Protein AF-R5AMF8-F1 (afdb_monomer_lite)

Foldseek 3Di:
DDQWDKAAQPVCVVVVVCCCCPVVVPVVVPPPDDDDFADPDLQDRVPGRIDIDQPPHHDDPPDDHSVNRSNVSNCCVVVVDDDDPDPVDDPVVPDDPDDDPCPDDPDD

Structure (mmCIF, N/CA/C/O backbone):
data_AF-R5AMF8-F1
#
_entry.id   AF-R5AMF8-F1
#
loop_
_atom_site.group_PDB
_atom_site.id
_atom_site.type_symbol
_atom_site.label_atom_id
_atom_site.label_alt_id
_atom_site.label_comp_id
_atom_site.label_asym_id
_atom_site.label_entity_id
_atom_site.label_seq_id
_atom_site.pdbx_PDB_ins_code
_atom_site.Cartn_x
_atom_site.Cartn_y
_atom_site.Cartn_z
_atom_site.occupancy
_atom_site.B_iso_or_equiv
_atom_site.auth_seq_id
_atom_sit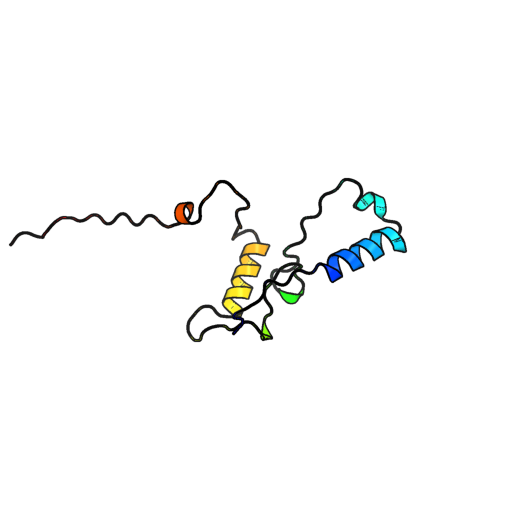e.auth_comp_id
_atom_site.auth_asym_id
_atom_site.auth_atom_id
_atom_site.pdbx_PDB_model_num
ATOM 1 N N . MET A 1 1 ? 4.456 -1.293 25.879 1.00 69.19 1 MET A N 1
ATOM 2 C CA . MET A 1 1 ? 3.908 -2.279 24.923 1.00 69.19 1 MET A CA 1
ATOM 3 C C . MET A 1 1 ? 3.657 -1.578 23.603 1.00 69.19 1 MET A C 1
ATOM 5 O O . MET A 1 1 ? 3.204 -0.442 23.631 1.00 69.19 1 MET A O 1
ATOM 9 N N . THR A 1 2 ? 3.967 -2.226 22.482 1.00 78.00 2 THR A N 1
ATOM 10 C CA . THR A 1 2 ? 3.669 -1.717 21.134 1.00 78.00 2 THR A CA 1
ATOM 11 C C . THR A 1 2 ? 2.329 -2.289 20.688 1.00 78.00 2 THR A C 1
ATOM 13 O O . THR A 1 2 ? 2.206 -3.506 20.618 1.00 78.00 2 THR A O 1
ATOM 16 N N . VAL A 1 3 ? 1.340 -1.431 20.418 1.00 85.06 3 VAL A N 1
ATOM 17 C CA . VAL A 1 3 ? -0.006 -1.864 19.986 1.00 85.06 3 VAL A CA 1
ATOM 18 C C . VAL A 1 3 ? 0.030 -2.399 18.554 1.00 85.06 3 VAL A C 1
ATOM 20 O O . VAL A 1 3 ? -0.529 -3.445 18.257 1.00 85.06 3 VAL A O 1
ATOM 23 N N . THR A 1 4 ? 0.720 -1.692 17.660 1.00 90.94 4 THR A N 1
ATOM 24 C CA . THR A 1 4 ? 0.911 -2.085 16.261 1.00 90.94 4 THR A CA 1
ATOM 25 C C . THR A 1 4 ? 2.089 -1.311 15.660 1.00 90.94 4 THR A C 1
ATOM 27 O O . THR A 1 4 ? 2.739 -0.512 16.339 1.00 90.94 4 THR A O 1
ATOM 30 N N . SER A 1 5 ? 2.393 -1.542 14.388 1.00 90.06 5 SER A N 1
ATOM 31 C CA . SER A 1 5 ? 3.355 -0.774 13.598 1.00 90.06 5 SER A CA 1
ATOM 32 C C . SER A 1 5 ? 2.783 -0.508 12.210 1.00 90.06 5 SER A C 1
ATOM 34 O O . SER A 1 5 ? 2.089 -1.350 11.655 1.00 90.06 5 SER A O 1
ATOM 36 N N . ALA A 1 6 ? 3.098 0.645 11.626 1.00 89.31 6 ALA A N 1
ATOM 37 C CA . ALA A 1 6 ? 2.824 0.888 10.215 1.00 89.31 6 ALA A CA 1
ATOM 38 C C . ALA A 1 6 ? 3.990 0.327 9.391 1.00 89.31 6 ALA A C 1
ATOM 40 O O . ALA A 1 6 ? 5.081 0.903 9.374 1.00 89.31 6 ALA A O 1
ATOM 41 N N . MET A 1 7 ? 3.786 -0.818 8.744 1.00 90.44 7 MET A N 1
ATOM 42 C CA . MET A 1 7 ? 4.777 -1.410 7.853 1.00 90.44 7 MET A CA 1
ATOM 43 C C . MET A 1 7 ? 4.836 -0.610 6.558 1.00 90.44 7 MET A C 1
ATOM 45 O O . MET A 1 7 ? 3.804 -0.287 5.971 1.00 90.44 7 MET A O 1
ATOM 49 N N . LYS A 1 8 ? 6.057 -0.308 6.109 1.00 89.19 8 LYS A N 1
ATOM 50 C CA . LYS A 1 8 ? 6.327 0.308 4.810 1.00 89.19 8 LYS A CA 1
ATOM 51 C C . LYS A 1 8 ? 7.297 -0.572 4.034 1.00 89.19 8 LYS A C 1
ATOM 53 O O . LYS A 1 8 ? 8.441 -0.754 4.450 1.00 89.19 8 LYS A O 1
ATOM 58 N N . GLY A 1 9 ? 6.855 -1.069 2.887 1.00 85.38 9 GLY A N 1
ATOM 59 C CA . GLY A 1 9 ? 7.596 -1.928 1.970 1.00 85.38 9 GLY A CA 1
ATOM 60 C C . GLY A 1 9 ? 8.685 -1.186 1.197 1.00 85.38 9 GLY A C 1
ATOM 61 O O . GLY A 1 9 ? 8.739 -1.270 -0.025 1.00 85.38 9 GLY A O 1
ATOM 62 N N . LEU A 1 10 ? 9.562 -0.446 1.881 1.00 85.12 10 LEU A N 1
ATOM 63 C CA . LEU A 1 10 ? 10.665 0.252 1.219 1.00 85.12 10 LEU A CA 1
ATOM 64 C C . LEU A 1 10 ? 11.647 -0.740 0.588 1.00 85.12 10 LEU A C 1
ATOM 66 O O . LEU A 1 10 ? 12.098 -0.512 -0.526 1.00 85.12 10 LEU A O 1
ATOM 70 N N . TYR A 1 11 ? 11.930 -1.853 1.271 1.00 83.56 11 TYR A N 1
ATOM 71 C CA . TYR A 1 11 ? 12.780 -2.912 0.731 1.00 83.56 11 TYR A CA 1
ATOM 72 C C . TYR A 1 11 ? 12.247 -3.465 -0.603 1.00 83.56 11 TYR A C 1
ATOM 74 O O . TYR A 1 11 ? 12.956 -3.295 -1.596 1.00 83.56 11 TYR A O 1
ATOM 82 N N . PRO A 1 12 ? 11.018 -4.026 -0.684 1.00 83.31 12 PRO A N 1
ATOM 83 C CA . PRO A 1 12 ? 10.484 -4.507 -1.957 1.00 83.31 12 PRO A CA 1
ATOM 84 C C . PRO A 1 12 ? 10.410 -3.386 -2.998 1.00 83.31 12 PRO A C 1
ATOM 86 O O . PRO A 1 12 ? 10.895 -3.570 -4.103 1.00 83.31 12 PRO A O 1
ATOM 89 N N . ALA A 1 13 ? 9.980 -2.171 -2.631 1.00 86.94 13 ALA A N 1
ATOM 90 C CA . ALA A 1 13 ? 9.960 -1.045 -3.569 1.00 86.94 13 ALA A CA 1
ATOM 91 C C . ALA A 1 13 ? 11.340 -0.757 -4.187 1.00 86.94 13 ALA A C 1
ATOM 93 O O . ALA A 1 13 ? 11.452 -0.568 -5.397 1.00 86.94 13 ALA A O 1
ATOM 94 N N . THR A 1 14 ? 12.402 -0.732 -3.376 1.00 87.50 14 THR A N 1
ATOM 95 C CA . THR A 1 14 ? 13.766 -0.489 -3.869 1.00 87.50 14 THR A CA 1
ATOM 96 C C . THR A 1 14 ? 14.315 -1.661 -4.667 1.00 87.50 14 THR A C 1
ATOM 98 O O . THR A 1 14 ? 14.940 -1.439 -5.700 1.00 87.50 14 THR A O 1
ATOM 101 N N . TYR A 1 15 ? 14.073 -2.891 -4.220 1.00 88.88 15 TYR A N 1
ATOM 102 C CA . TYR A 1 15 ? 14.577 -4.091 -4.873 1.00 88.88 15 TYR A CA 1
ATOM 103 C C . TYR A 1 15 ? 13.906 -4.314 -6.229 1.00 88.88 15 TYR A C 1
ATOM 105 O O . TYR A 1 15 ? 14.604 -4.506 -7.224 1.00 88.88 15 TYR A O 1
ATOM 113 N N . ASP A 1 16 ? 12.580 -4.199 -6.286 1.00 86.81 16 ASP A N 1
ATOM 114 C CA . ASP A 1 16 ? 11.795 -4.334 -7.513 1.00 86.81 16 ASP A CA 1
ATOM 115 C C . ASP A 1 16 ? 12.179 -3.237 -8.509 1.00 86.81 16 ASP A C 1
ATOM 117 O O . ASP A 1 16 ? 12.463 -3.519 -9.672 1.00 86.81 16 ASP A O 1
ATOM 121 N N . THR A 1 17 ? 12.286 -1.988 -8.036 1.00 88.25 17 THR A N 1
ATOM 122 C CA . THR A 1 17 ? 12.679 -0.859 -8.893 1.00 88.25 17 THR A CA 1
ATOM 123 C C . THR A 1 17 ? 14.103 -1.022 -9.418 1.00 88.25 17 THR A C 1
ATOM 125 O O . THR A 1 17 ? 14.337 -0.812 -10.603 1.00 88.25 17 THR A O 1
ATOM 128 N N . LEU A 1 18 ? 15.073 -1.399 -8.578 1.00 90.94 18 LEU A N 1
ATOM 129 C CA . LEU A 1 18 ? 16.454 -1.607 -9.029 1.00 90.94 18 LEU A CA 1
ATOM 130 C C . LEU A 1 18 ? 16.560 -2.788 -9.991 1.00 90.94 18 LEU A C 1
ATOM 132 O O . LEU A 1 18 ? 17.272 -2.688 -10.985 1.00 90.94 18 LEU A O 1
ATOM 136 N N . THR A 1 19 ? 15.843 -3.877 -9.727 1.00 92.56 19 THR A N 1
ATOM 137 C CA . THR A 1 19 ? 15.785 -5.032 -10.627 1.00 92.56 19 THR A CA 1
ATOM 138 C C . THR A 1 19 ? 15.250 -4.611 -11.991 1.00 92.56 19 THR A C 1
ATOM 140 O O . THR A 1 19 ? 15.904 -4.849 -13.004 1.00 92.56 19 THR A O 1
ATOM 143 N N . ASP A 1 20 ? 14.123 -3.905 -12.041 1.00 90.44 20 ASP A N 1
ATOM 144 C CA . ASP A 1 20 ? 13.514 -3.546 -13.319 1.00 90.44 20 ASP A CA 1
ATOM 145 C C . ASP A 1 20 ? 14.297 -2.460 -14.075 1.00 90.44 20 ASP A C 1
ATOM 147 O O . ASP A 1 20 ? 14.519 -2.539 -15.284 1.00 90.44 20 ASP A O 1
ATOM 151 N N . VAL A 1 21 ? 14.808 -1.457 -13.363 1.00 92.56 21 VAL A N 1
ATOM 152 C CA . VAL A 1 21 ? 15.585 -0.375 -13.978 1.00 92.56 21 VAL A CA 1
ATOM 153 C C . VAL A 1 21 ? 16.962 -0.855 -14.432 1.00 92.56 21 VAL A C 1
ATOM 155 O O . VAL A 1 21 ? 17.363 -0.562 -15.558 1.00 92.56 21 VAL A O 1
ATOM 158 N N . ILE A 1 22 ? 17.705 -1.546 -13.562 1.00 91.19 22 ILE A N 1
ATOM 159 C CA . ILE A 1 22 ? 19.124 -1.858 -13.783 1.00 91.19 22 ILE A CA 1
ATOM 160 C C . ILE A 1 22 ? 19.296 -3.203 -14.478 1.00 91.19 22 ILE A C 1
ATOM 162 O O . ILE A 1 22 ? 20.081 -3.292 -15.419 1.00 91.19 22 ILE A O 1
ATOM 166 N N . LEU A 1 23 ? 18.587 -4.243 -14.032 1.00 93.00 23 LEU A N 1
ATOM 167 C CA . LEU A 1 23 ? 18.766 -5.591 -14.578 1.00 93.00 23 LEU A CA 1
ATOM 168 C C . LEU A 1 23 ? 17.957 -5.790 -15.864 1.00 93.00 23 LEU A C 1
ATOM 170 O O . LEU A 1 23 ? 18.470 -6.395 -16.802 1.00 93.00 23 LEU A O 1
ATOM 174 N N . ASN A 1 24 ? 16.748 -5.221 -15.946 1.00 93.62 24 ASN A N 1
ATOM 175 C CA . ASN A 1 24 ? 15.903 -5.314 -17.146 1.00 93.62 24 ASN A CA 1
ATOM 176 C C . ASN A 1 24 ? 16.031 -4.102 -18.089 1.00 93.62 24 ASN A C 1
ATOM 178 O O . ASN A 1 24 ? 15.452 -4.105 -19.174 1.00 93.62 24 ASN A O 1
ATOM 182 N N . GLY A 1 25 ? 16.784 -3.063 -17.706 1.00 93.44 25 GLY A N 1
ATOM 183 C CA . GLY A 1 25 ? 17.026 -1.885 -18.545 1.00 93.44 25 GLY A CA 1
ATOM 184 C C . GLY A 1 25 ? 15.804 -0.978 -18.747 1.00 93.44 25 GLY A C 1
ATOM 185 O O . GLY A 1 25 ? 15.765 -0.211 -19.710 1.00 93.44 25 GLY A O 1
ATOM 186 N N . ASN A 1 26 ? 14.803 -1.030 -17.863 1.00 93.38 26 ASN A N 1
ATOM 187 C CA . ASN A 1 26 ? 13.507 -0.371 -18.050 1.00 93.38 26 ASN A CA 1
ATOM 188 C C . ASN A 1 26 ? 13.441 1.074 -17.507 1.00 93.38 26 ASN A C 1
ATOM 190 O O . ASN A 1 26 ? 12.387 1.554 -17.094 1.00 93.38 26 ASN A O 1
ATOM 194 N N . TRP A 1 27 ? 14.553 1.818 -17.498 1.00 91.50 27 TRP A N 1
ATOM 195 C CA . TRP A 1 27 ? 14.596 3.183 -16.938 1.00 91.50 27 TRP A CA 1
ATOM 196 C C . TRP A 1 27 ? 13.527 4.126 -17.517 1.00 91.50 27 TRP A C 1
ATOM 198 O O . TRP A 1 27 ? 12.972 4.961 -16.800 1.00 91.50 27 TRP A O 1
ATOM 208 N N . ALA A 1 28 ? 13.184 3.967 -18.798 1.00 93.06 28 ALA A N 1
ATOM 209 C CA . ALA A 1 28 ? 12.167 4.775 -19.470 1.00 93.06 28 ALA A CA 1
ATOM 210 C C . ALA A 1 28 ? 10.773 4.678 -18.815 1.00 93.06 28 ALA A C 1
ATOM 212 O O . ALA A 1 28 ? 9.989 5.626 -18.897 1.00 93.06 28 ALA A O 1
ATOM 213 N N . ALA A 1 29 ? 10.458 3.573 -18.130 1.00 89.25 29 ALA A N 1
ATOM 214 C CA . ALA A 1 29 ? 9.206 3.436 -17.395 1.00 89.25 29 ALA A CA 1
ATOM 215 C C . ALA A 1 29 ? 9.150 4.311 -16.129 1.00 89.25 29 ALA A C 1
ATOM 217 O O . ALA A 1 29 ? 8.044 4.672 -15.723 1.00 89.25 29 ALA A O 1
ATOM 218 N N . TYR A 1 30 ? 10.301 4.708 -15.571 1.00 89.19 30 TYR A N 1
ATOM 219 C CA . TYR A 1 30 ? 10.434 5.398 -14.279 1.00 89.19 30 TYR A CA 1
ATOM 220 C C . TYR A 1 30 ? 10.887 6.859 -14.399 1.00 89.19 30 TYR A C 1
ATOM 222 O O . TYR A 1 30 ? 10.532 7.688 -13.560 1.00 89.19 30 TYR A O 1
ATOM 230 N N . ALA A 1 31 ? 11.668 7.193 -15.428 1.00 91.12 31 ALA A N 1
ATOM 231 C CA . ALA A 1 31 ? 12.268 8.513 -15.591 1.00 91.12 31 ALA A CA 1
ATOM 232 C C . ALA A 1 31 ? 11.219 9.642 -15.559 1.00 91.12 31 ALA A C 1
ATOM 234 O O . ALA A 1 31 ? 10.293 9.675 -16.370 1.00 91.12 31 ALA A O 1
ATOM 235 N N . GLY A 1 32 ? 11.373 10.579 -14.618 1.00 90.94 32 GLY A N 1
ATOM 236 C CA . GLY A 1 32 ? 10.488 11.741 -14.472 1.00 90.94 32 GLY A CA 1
ATOM 237 C C . GLY A 1 32 ? 9.087 11.433 -13.930 1.00 90.94 32 GLY A C 1
ATOM 238 O O . GLY A 1 32 ? 8.237 12.322 -13.944 1.00 90.94 32 GLY A O 1
ATOM 239 N N . LYS A 1 33 ? 8.827 10.207 -13.454 1.00 89.75 33 LYS A N 1
ATOM 240 C CA . LYS A 1 33 ? 7.535 9.815 -12.879 1.00 89.75 33 LYS A CA 1
ATOM 241 C C . LYS A 1 33 ? 7.603 9.713 -11.360 1.00 89.75 33 LYS A C 1
ATOM 243 O O . LYS A 1 33 ? 8.612 9.308 -10.789 1.00 89.75 33 LYS A O 1
ATOM 248 N N . ILE A 1 34 ? 6.491 10.049 -10.714 1.00 87.81 34 ILE A N 1
ATOM 249 C CA . ILE A 1 34 ? 6.269 9.813 -9.286 1.00 87.81 34 ILE A CA 1
ATOM 250 C C . ILE A 1 34 ? 5.436 8.538 -9.161 1.00 87.81 34 ILE A C 1
ATOM 252 O O . ILE A 1 34 ? 4.386 8.428 -9.792 1.00 87.81 34 ILE A O 1
ATOM 256 N N . ALA A 1 35 ? 5.903 7.582 -8.360 1.00 86.06 35 ALA A N 1
ATOM 257 C CA . ALA A 1 35 ? 5.164 6.363 -8.054 1.00 86.06 35 ALA A CA 1
ATOM 258 C C . ALA A 1 35 ? 4.448 6.502 -6.703 1.00 86.06 35 ALA A C 1
ATOM 260 O O . ALA A 1 35 ? 5.074 6.841 -5.697 1.00 86.06 35 ALA A O 1
ATOM 261 N N . THR A 1 36 ? 3.151 6.196 -6.674 1.00 87.25 36 THR A N 1
ATOM 262 C CA . THR A 1 36 ? 2.373 6.079 -5.434 1.00 87.25 36 THR A CA 1
ATOM 263 C C . THR A 1 36 ? 2.249 4.601 -5.089 1.00 87.25 36 THR A C 1
ATOM 265 O O . THR A 1 36 ? 1.477 3.877 -5.711 1.00 87.25 36 THR A O 1
ATOM 268 N N . LEU A 1 37 ? 3.042 4.148 -4.118 1.00 88.38 37 LEU A N 1
ATOM 269 C CA . LEU A 1 37 ? 3.105 2.749 -3.690 1.00 88.38 37 LEU A CA 1
ATOM 270 C C . LEU A 1 37 ? 2.339 2.585 -2.374 1.00 88.38 37 LEU A C 1
ATOM 272 O O . LEU A 1 37 ? 2.821 2.987 -1.315 1.00 88.38 37 LEU A O 1
ATOM 276 N N . GLY A 1 38 ? 1.130 2.034 -2.461 1.00 88.00 38 GLY A N 1
ATOM 277 C CA . GLY A 1 38 ? 0.225 1.839 -1.329 1.00 88.00 38 GLY A CA 1
ATOM 278 C C . GLY A 1 38 ? -0.388 0.444 -1.348 1.00 88.00 38 GLY A C 1
ATOM 279 O O . GLY A 1 38 ? 0.314 -0.546 -1.143 1.00 88.00 38 GLY A O 1
ATOM 280 N N . LEU A 1 39 ? -1.695 0.372 -1.591 1.00 89.88 39 LEU A N 1
ATOM 281 C CA . LEU A 1 39 ? -2.420 -0.890 -1.700 1.00 89.88 39 LEU A CA 1
ATOM 282 C C . LEU A 1 39 ? -2.250 -1.487 -3.104 1.00 89.88 39 LEU A C 1
ATOM 284 O O . LEU A 1 39 ? -2.383 -0.786 -4.104 1.00 89.88 39 LEU A O 1
ATOM 288 N N . VAL A 1 40 ? -1.956 -2.780 -3.156 1.00 90.25 40 VAL A N 1
ATOM 289 C CA . VAL A 1 40 ? -1.790 -3.600 -4.366 1.00 90.25 40 VAL A CA 1
ATOM 290 C C . VAL A 1 40 ? -2.830 -4.728 -4.399 1.00 90.25 40 VAL A C 1
ATOM 292 O O . VAL A 1 40 ? -3.180 -5.209 -5.472 1.00 90.25 40 VAL A O 1
ATOM 295 N N . SER A 1 41 ? -3.351 -5.119 -3.233 1.00 89.06 41 SER A N 1
ATOM 296 C CA . SER A 1 41 ? -4.360 -6.156 -3.051 1.00 89.06 41 SER A CA 1
ATOM 297 C C . SER A 1 41 ? -5.365 -5.757 -1.967 1.00 89.06 41 SER A C 1
ATOM 299 O O . SER A 1 41 ? -4.989 -5.284 -0.889 1.00 89.06 41 SER A O 1
ATOM 301 N N . GLY A 1 42 ? -6.651 -5.965 -2.258 1.00 87.38 42 GLY A N 1
ATOM 302 C CA . GLY A 1 42 ? -7.734 -5.878 -1.275 1.00 87.38 42 GLY A CA 1
ATOM 303 C C . GLY A 1 42 ? -7.951 -7.180 -0.496 1.00 87.38 42 GLY A C 1
ATOM 304 O O . GLY A 1 42 ? -8.410 -7.132 0.639 1.00 87.38 42 GLY A O 1
ATOM 305 N N . ASP A 1 43 ? -7.582 -8.324 -1.081 1.00 88.62 43 ASP A N 1
ATOM 306 C CA . ASP A 1 43 ? -7.856 -9.656 -0.520 1.00 88.62 43 ASP A CA 1
ATOM 307 C C . ASP A 1 43 ? -6.735 -10.153 0.402 1.00 88.62 43 ASP A C 1
ATOM 309 O O . ASP A 1 43 ? -6.984 -10.816 1.409 1.00 88.62 43 ASP A O 1
ATOM 313 N N . ASP A 1 44 ? -5.489 -9.814 0.065 1.00 88.88 44 ASP A N 1
ATOM 314 C CA . ASP A 1 44 ? -4.300 -10.169 0.839 1.00 88.88 44 ASP A CA 1
ATOM 315 C C . ASP A 1 44 ? -3.518 -8.904 1.211 1.00 88.88 44 ASP A C 1
ATOM 317 O O . ASP A 1 44 ? -2.681 -8.430 0.431 1.00 88.88 44 ASP A O 1
ATOM 321 N N . PRO A 1 45 ? -3.754 -8.352 2.417 1.00 85.94 45 PRO A N 1
ATOM 322 C CA . PRO A 1 45 ? -3.050 -7.168 2.873 1.00 85.94 45 PRO A CA 1
ATOM 323 C C . PRO A 1 45 ? -1.534 -7.338 2.944 1.00 85.94 45 PRO A C 1
ATOM 325 O O . PRO A 1 45 ? -0.837 -6.334 2.818 1.00 85.94 45 PRO A O 1
ATOM 328 N N . THR A 1 46 ? -1.018 -8.568 3.089 1.00 87.44 46 THR A N 1
ATOM 329 C CA . THR A 1 46 ? 0.425 -8.836 3.229 1.00 87.44 46 THR A CA 1
ATOM 330 C C . THR A 1 46 ? 1.225 -8.453 1.989 1.00 87.44 46 THR A C 1
ATOM 332 O O . THR A 1 46 ? 2.411 -8.138 2.103 1.00 87.44 46 THR A O 1
ATOM 335 N N . LEU A 1 47 ? 0.563 -8.365 0.834 1.00 88.75 47 LEU A N 1
ATOM 336 C CA . LEU A 1 47 ? 1.148 -7.922 -0.430 1.00 88.75 47 LEU A CA 1
ATOM 337 C C . LEU A 1 47 ? 1.225 -6.393 -0.565 1.00 88.75 47 LEU A C 1
ATOM 339 O O . LEU A 1 47 ? 1.875 -5.887 -1.480 1.00 88.75 47 LEU A O 1
ATOM 343 N N . ASN A 1 48 ? 0.571 -5.635 0.318 1.00 90.25 48 ASN A N 1
ATOM 344 C CA . ASN A 1 48 ? 0.524 -4.179 0.221 1.00 90.25 48 ASN A CA 1
ATOM 345 C C . ASN A 1 48 ? 1.840 -3.532 0.667 1.00 90.25 48 ASN A C 1
ATOM 347 O O . ASN A 1 48 ? 2.462 -3.934 1.655 1.00 90.25 48 ASN A O 1
ATOM 351 N N . TYR A 1 49 ? 2.227 -2.444 -0.006 1.00 89.06 49 TYR A N 1
ATOM 352 C CA . TYR A 1 49 ? 3.407 -1.657 0.368 1.00 89.06 49 TYR A CA 1
ATOM 353 C C . TYR A 1 49 ? 3.217 -0.915 1.694 1.00 89.06 49 TYR A C 1
ATOM 355 O O . TYR A 1 49 ? 4.209 -0.534 2.315 1.00 89.06 49 TYR A O 1
ATOM 363 N N . VAL A 1 50 ? 1.975 -0.690 2.131 1.00 91.69 50 VAL A N 1
ATOM 364 C CA . VAL A 1 50 ? 1.659 -0.095 3.435 1.00 91.69 50 VAL A CA 1
ATOM 365 C C . VAL A 1 50 ? 0.535 -0.876 4.104 1.00 91.69 50 VAL A C 1
ATOM 367 O O . VAL A 1 50 ? -0.508 -1.092 3.494 1.00 91.69 50 VAL A O 1
ATOM 370 N N . GLN A 1 51 ? 0.757 -1.304 5.347 1.00 91.94 51 GLN A N 1
ATOM 371 C CA . GLN A 1 51 ? -0.158 -2.172 6.103 1.00 91.94 51 GLN A CA 1
ATOM 372 C C . GLN A 1 51 ? 0.263 -2.275 7.581 1.00 91.94 51 GLN A C 1
ATOM 374 O O . GLN A 1 51 ? 1.327 -1.784 7.955 1.00 91.94 51 GLN A O 1
ATOM 379 N N . ILE A 1 52 ? -0.541 -2.925 8.425 1.00 92.88 52 ILE A N 1
ATOM 380 C CA . ILE A 1 52 ? -0.166 -3.277 9.808 1.00 92.88 52 ILE A CA 1
ATOM 381 C C . ILE A 1 52 ? 0.272 -4.750 9.896 1.00 92.88 52 ILE A C 1
ATOM 383 O O . ILE A 1 52 ? -0.217 -5.565 9.114 1.00 92.88 52 ILE A O 1
ATOM 387 N N . PRO A 1 53 ? 1.175 -5.137 10.816 1.00 90.94 53 PRO A N 1
ATOM 388 C CA . PRO A 1 53 ? 1.564 -6.533 10.980 1.00 90.94 53 PRO A CA 1
ATOM 389 C C . PRO A 1 53 ? 0.401 -7.324 11.581 1.00 90.94 53 PRO A C 1
ATOM 391 O O . PRO A 1 53 ? 0.020 -7.084 12.724 1.00 90.94 53 PRO A O 1
ATOM 394 N N . MET A 1 54 ? -0.160 -8.263 10.824 1.00 88.12 54 MET A N 1
ATOM 395 C CA . MET A 1 54 ? -1.328 -9.043 11.247 1.00 88.12 54 MET A CA 1
ATOM 396 C C . MET A 1 54 ? -1.083 -9.811 12.553 1.00 88.12 54 MET A C 1
ATOM 398 O O . MET A 1 54 ? -1.882 -9.713 13.477 1.00 88.12 54 MET A O 1
ATOM 402 N N . ASP A 1 55 ? 0.056 -10.497 12.655 1.00 88.69 55 ASP A N 1
ATOM 403 C CA . ASP A 1 55 ? 0.325 -11.431 13.757 1.00 88.69 55 ASP A CA 1
ATOM 404 C C . ASP A 1 55 ? 0.753 -10.744 15.060 1.00 88.69 55 ASP A C 1
ATOM 406 O O . ASP A 1 55 ? 0.573 -11.290 16.147 1.00 88.69 55 ASP A O 1
ATOM 410 N N . SER A 1 56 ? 1.362 -9.557 14.968 1.00 90.31 56 SER A N 1
ATOM 411 C CA . SER A 1 56 ? 1.888 -8.832 16.134 1.00 90.31 56 SER A CA 1
ATOM 412 C C . SER A 1 56 ? 1.054 -7.614 16.522 1.00 90.31 56 SER A C 1
ATOM 414 O O . SER A 1 56 ? 1.395 -6.933 17.491 1.00 90.31 56 SER A O 1
ATOM 416 N N . THR A 1 57 ? 0.013 -7.289 15.751 1.00 92.44 57 THR A N 1
ATOM 417 C CA . THR A 1 57 ? -0.938 -6.245 16.135 1.00 92.44 57 THR A CA 1
ATOM 418 C C . THR A 1 57 ? -1.801 -6.757 17.274 1.00 92.44 57 THR A C 1
ATOM 420 O O . THR A 1 57 ? -2.376 -7.839 17.213 1.00 92.44 57 THR A O 1
ATOM 423 N N . GLN A 1 58 ? -1.898 -5.953 18.323 1.00 91.19 58 GLN A N 1
ATOM 424 C CA . GLN A 1 58 ? -2.754 -6.232 19.463 1.00 91.19 58 GLN A CA 1
ATOM 425 C C . GLN A 1 58 ? -4.157 -5.723 19.147 1.00 91.19 58 GLN A C 1
ATOM 427 O O . GLN A 1 58 ? -4.428 -4.527 19.249 1.00 91.19 58 GLN A O 1
ATOM 432 N N . PHE A 1 59 ? -5.031 -6.636 18.736 1.00 89.38 59 PHE A N 1
ATOM 433 C CA . PHE A 1 59 ? -6.463 -6.379 18.632 1.00 89.38 59 PHE A CA 1
ATOM 434 C C . PHE A 1 59 ? -7.110 -6.607 20.000 1.00 89.38 59 PHE A C 1
ATOM 436 O O . PHE A 1 59 ? -6.756 -7.547 20.709 1.00 89.38 59 PHE A O 1
ATOM 443 N N . GLU A 1 60 ? -8.020 -5.721 20.395 1.00 88.44 60 GLU A N 1
ATOM 444 C CA . GLU A 1 60 ? -8.729 -5.839 21.670 1.00 88.44 60 GLU A CA 1
ATOM 445 C C . GLU A 1 60 ? -10.012 -6.654 21.482 1.00 88.44 60 GLU A C 1
ATOM 447 O O . GLU A 1 60 ? -10.796 -6.386 20.567 1.00 88.44 60 GLU A O 1
ATOM 452 N N . ASP A 1 61 ? -10.238 -7.630 22.364 1.00 80.81 61 ASP A N 1
ATOM 453 C CA . ASP A 1 61 ? -11.408 -8.505 22.308 1.00 80.81 61 ASP A CA 1
ATOM 454 C C . ASP A 1 61 ? -12.720 -7.704 22.352 1.00 80.81 61 ASP A C 1
ATOM 456 O O . ASP A 1 61 ? -12.915 -6.815 23.184 1.00 80.81 61 ASP A O 1
ATOM 460 N N . GLY A 1 62 ? -13.643 -8.030 21.444 1.00 82.94 62 GLY A N 1
ATOM 461 C CA . GLY A 1 62 ? -14.944 -7.361 21.336 1.00 82.94 62 GLY A CA 1
ATOM 462 C C . GLY A 1 62 ? -14.904 -5.957 20.718 1.00 82.94 62 GLY A C 1
ATOM 463 O O . GLY A 1 62 ? -15.930 -5.275 20.725 1.00 82.94 62 GLY A O 1
ATOM 464 N N . LYS A 1 63 ? -13.754 -5.516 20.192 1.00 89.19 63 LYS A N 1
ATOM 465 C CA . LYS A 1 63 ? -13.611 -4.268 19.425 1.00 89.19 63 LYS A CA 1
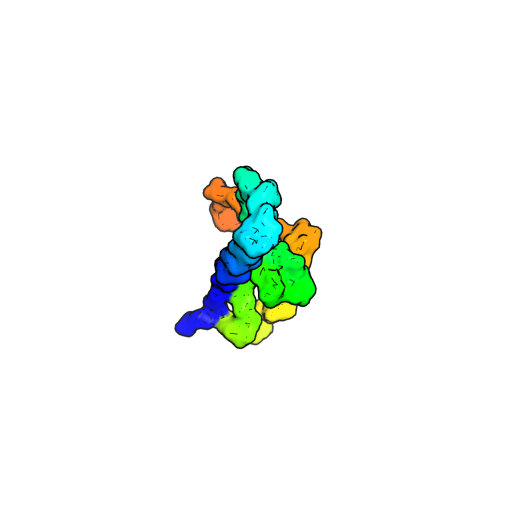ATOM 466 C C . LYS A 1 63 ? -13.221 -4.571 17.975 1.00 89.19 63 LYS A C 1
ATOM 468 O O . LYS A 1 63 ? -13.693 -5.539 17.395 1.00 89.19 63 LYS A O 1
ATOM 473 N N . PHE A 1 64 ? -12.397 -3.707 17.387 1.00 90.56 64 PHE A N 1
ATOM 474 C CA . PHE A 1 64 ? -11.868 -3.848 16.040 1.00 90.56 64 PHE A CA 1
ATOM 475 C C . PHE A 1 64 ? -10.981 -5.090 15.935 1.00 90.56 64 PHE A C 1
ATOM 477 O O . PHE A 1 64 ? -10.049 -5.262 16.724 1.00 90.56 64 PHE A O 1
ATOM 484 N N . THR A 1 65 ? -11.266 -5.928 14.948 1.00 93.19 65 THR A N 1
ATOM 485 C CA . THR A 1 65 ? -10.598 -7.206 14.716 1.00 93.19 65 THR A CA 1
ATOM 486 C C . THR A 1 65 ? -9.707 -7.168 13.476 1.00 93.19 65 THR A C 1
ATOM 488 O O . THR A 1 65 ? -9.711 -6.225 12.681 1.00 93.19 65 THR A O 1
ATOM 491 N N . GLN A 1 66 ? -8.940 -8.238 13.280 1.00 92.38 66 GLN A N 1
ATOM 492 C CA . GLN A 1 66 ? -8.149 -8.420 12.069 1.00 92.38 66 GLN A CA 1
ATOM 493 C C . GLN A 1 66 ? -9.020 -8.518 10.804 1.00 92.38 66 GLN A C 1
ATOM 495 O O . GLN A 1 66 ? -8.604 -8.066 9.736 1.00 92.38 66 GLN A O 1
ATOM 500 N N . ASP A 1 67 ? -10.222 -9.084 10.904 1.00 93.44 67 ASP A N 1
ATOM 501 C CA . ASP A 1 67 ? -11.127 -9.197 9.759 1.00 93.44 67 ASP A CA 1
ATOM 502 C C . ASP A 1 67 ? -11.781 -7.852 9.424 1.00 93.44 67 ASP A C 1
ATOM 504 O O . ASP A 1 67 ? -11.890 -7.516 8.245 1.00 93.44 67 ASP A O 1
ATOM 508 N N . ASP A 1 68 ? -12.085 -7.024 10.430 1.00 94.62 68 ASP A N 1
ATOM 509 C CA . ASP A 1 68 ? -12.507 -5.633 10.206 1.00 94.62 68 ASP A CA 1
ATOM 510 C C . ASP A 1 68 ? -11.418 -4.837 9.474 1.00 94.62 68 ASP A C 1
ATOM 512 O O . ASP A 1 68 ? -11.707 -4.064 8.558 1.00 94.62 68 ASP A O 1
ATOM 516 N N . TYR A 1 69 ? -10.146 -5.061 9.823 1.00 93.88 69 TYR A N 1
ATOM 517 C CA . TYR A 1 69 ? -9.023 -4.463 9.105 1.00 93.88 69 TYR A CA 1
ATOM 518 C C . TYR A 1 69 ? -8.961 -4.907 7.642 1.00 93.88 69 TYR A C 1
ATOM 520 O O . TYR A 1 69 ? -8.807 -4.062 6.760 1.00 93.88 69 TYR A O 1
ATOM 528 N N . LYS A 1 70 ? -9.098 -6.208 7.361 1.00 93.62 70 LYS A N 1
ATOM 529 C CA . LYS A 1 70 ? -9.114 -6.722 5.982 1.00 93.62 70 LYS A CA 1
ATOM 530 C C . LYS A 1 70 ? -10.274 -6.132 5.184 1.00 93.62 70 LYS A C 1
ATOM 532 O O . LYS A 1 70 ? -10.058 -5.674 4.067 1.00 93.62 70 LYS A O 1
ATOM 537 N N . ALA A 1 71 ? -11.470 -6.076 5.768 1.00 95.75 71 ALA A N 1
ATOM 538 C CA . ALA A 1 71 ? -12.637 -5.470 5.134 1.00 95.75 71 ALA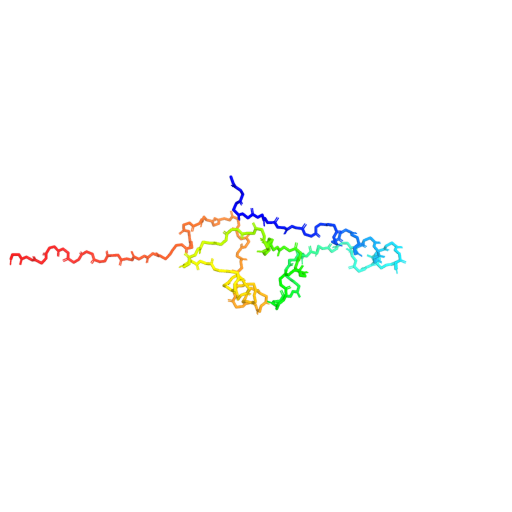 A CA 1
ATOM 539 C C . ALA A 1 71 ? -12.410 -3.979 4.832 1.00 95.75 71 ALA A C 1
ATOM 541 O O . ALA A 1 71 ? -12.707 -3.517 3.732 1.00 95.75 71 ALA A O 1
ATOM 542 N N . MET A 1 72 ? -11.808 -3.236 5.767 1.00 94.56 72 MET A N 1
ATOM 543 C CA . MET A 1 72 ? -11.438 -1.835 5.556 1.00 94.56 72 MET A CA 1
ATOM 544 C C . MET A 1 72 ? -10.414 -1.681 4.422 1.00 94.56 72 MET A C 1
ATOM 546 O O . MET A 1 72 ? -10.584 -0.818 3.564 1.00 94.56 72 MET A O 1
ATOM 550 N N . VAL A 1 73 ? -9.370 -2.514 4.382 1.00 94.31 73 VAL A N 1
ATOM 551 C CA . VAL A 1 73 ? -8.366 -2.501 3.302 1.00 94.31 73 VAL A CA 1
ATOM 552 C C . VAL A 1 73 ? -9.004 -2.827 1.953 1.00 94.31 73 VAL A C 1
ATOM 554 O O . VAL A 1 73 ? -8.703 -2.150 0.971 1.00 94.31 73 VAL A O 1
ATOM 557 N N . ALA A 1 74 ? -9.918 -3.796 1.899 1.00 94.56 74 ALA A N 1
ATOM 558 C CA . ALA A 1 74 ? -10.664 -4.127 0.690 1.00 94.56 74 ALA A CA 1
ATOM 559 C C . ALA A 1 74 ? -11.530 -2.950 0.210 1.00 94.56 74 ALA A C 1
ATOM 561 O O . ALA A 1 74 ? -11.489 -2.613 -0.972 1.00 94.56 74 ALA A O 1
ATOM 562 N N . ALA A 1 75 ? -12.240 -2.269 1.118 1.00 95.88 75 ALA A N 1
ATOM 563 C CA . ALA A 1 75 ? -13.023 -1.072 0.800 1.00 95.88 75 ALA A CA 1
ATOM 564 C C . ALA A 1 75 ? -12.142 0.105 0.339 1.00 95.88 75 ALA A C 1
ATOM 566 O O . ALA A 1 75 ? -12.522 0.870 -0.547 1.00 95.88 75 ALA A O 1
ATOM 567 N N . MET A 1 76 ? -10.938 0.250 0.905 1.00 94.06 76 MET A N 1
ATOM 568 C CA . MET A 1 76 ? -9.959 1.239 0.441 1.00 94.06 76 MET A CA 1
ATOM 569 C C . MET A 1 76 ? -9.416 0.900 -0.947 1.00 94.06 76 MET A C 1
ATOM 571 O O . MET A 1 76 ? -9.228 1.789 -1.774 1.00 94.06 76 MET A O 1
ATOM 575 N N . PHE A 1 77 ? -9.163 -0.382 -1.210 1.00 93.75 77 PHE A N 1
ATOM 576 C CA . PHE A 1 77 ? -8.668 -0.860 -2.497 1.00 93.75 77 PHE A CA 1
ATOM 577 C C . PHE A 1 77 ? -9.725 -0.738 -3.603 1.00 93.75 77 PHE A C 1
ATOM 579 O O . PHE A 1 77 ? -9.394 -0.349 -4.721 1.00 93.75 77 PHE A O 1
ATOM 586 N N . SER A 1 78 ? -10.997 -1.011 -3.294 1.00 94.31 78 SER A N 1
ATOM 587 C CA . SER A 1 78 ? -12.118 -0.845 -4.230 1.00 94.31 78 SER A CA 1
ATOM 588 C C . SER A 1 78 ? -12.450 0.625 -4.520 1.00 94.31 78 SER A C 1
ATOM 590 O O . SER A 1 78 ? -13.136 0.919 -5.498 1.00 94.31 78 SER A O 1
ATOM 592 N N . GLY A 1 79 ? -11.962 1.546 -3.684 1.00 93.00 79 GLY A N 1
ATOM 593 C CA . GLY A 1 79 ? -12.256 2.975 -3.758 1.00 93.00 79 GLY A CA 1
ATOM 594 C C . GLY A 1 79 ? -13.583 3.380 -3.110 1.00 93.00 79 GLY A C 1
ATOM 595 O O . GLY A 1 79 ? -13.936 4.556 -3.166 1.00 93.00 79 GLY A O 1
ATOM 596 N N . GLU A 1 80 ? -14.305 2.448 -2.480 1.00 95.75 80 GLU A N 1
ATOM 597 C CA . GLU A 1 80 ? -15.493 2.747 -1.666 1.00 95.75 80 GLU A CA 1
ATOM 598 C C . GLU A 1 80 ? -15.134 3.641 -0.470 1.00 95.75 80 GLU A C 1
ATOM 600 O O . GLU A 1 80 ? -15.853 4.588 -0.146 1.00 95.75 80 GLU A O 1
ATOM 605 N N . LEU A 1 81 ? -13.982 3.373 0.148 1.00 93.81 81 LEU A N 1
ATOM 606 C CA . LEU A 1 81 ? -13.402 4.180 1.212 1.00 93.81 81 LEU A CA 1
ATOM 607 C C . LEU A 1 81 ? -12.187 4.941 0.677 1.00 93.81 81 LEU A C 1
ATOM 609 O O . LEU A 1 81 ? -11.256 4.353 0.135 1.00 93.81 81 LEU A O 1
ATOM 613 N N . THR A 1 82 ? -12.154 6.259 0.865 1.00 90.94 82 THR A N 1
ATOM 614 C CA . THR A 1 82 ? -11.021 7.094 0.442 1.00 90.94 82 THR A CA 1
ATOM 615 C C . THR A 1 82 ? -10.345 7.746 1.639 1.00 90.94 82 THR A C 1
ATOM 617 O O . THR A 1 82 ? -10.989 8.125 2.616 1.00 90.94 82 THR A O 1
ATOM 620 N N . VAL A 1 83 ? -9.020 7.876 1.563 1.00 87.50 83 VAL A N 1
ATOM 621 C CA . VAL A 1 83 ? -8.219 8.566 2.577 1.00 87.50 83 VAL A CA 1
ATOM 622 C C . VAL A 1 83 ? -7.822 9.926 2.028 1.00 87.50 83 VAL A C 1
ATOM 624 O O . VAL A 1 83 ? -7.167 10.019 0.990 1.00 87.50 83 VAL A O 1
ATOM 627 N N . SER A 1 84 ? -8.224 10.983 2.731 1.00 87.75 84 SER A N 1
ATOM 628 C CA . SER A 1 84 ? -7.847 12.350 2.379 1.00 87.75 84 SER A CA 1
ATOM 629 C C . SER A 1 84 ? -6.341 12.566 2.552 1.00 87.75 84 SER A C 1
ATOM 631 O O . SER A 1 84 ? -5.756 12.157 3.554 1.00 87.75 84 SER A O 1
ATOM 633 N N . ASN A 1 85 ? -5.725 13.254 1.592 1.00 86.44 85 ASN A N 1
ATOM 634 C CA . ASN A 1 85 ? -4.357 13.768 1.674 1.00 86.44 85 ASN A CA 1
ATOM 635 C C . ASN A 1 85 ? -4.318 15.292 1.907 1.00 86.44 85 ASN A C 1
ATOM 637 O O . ASN A 1 85 ? -3.270 15.915 1.731 1.00 86.44 85 ASN A O 1
ATOM 641 N N . ASP A 1 86 ? -5.455 15.893 2.268 1.00 88.06 86 ASP A N 1
ATOM 642 C CA . ASP A 1 86 ? -5.576 17.329 2.498 1.00 88.06 86 ASP A CA 1
ATOM 643 C C . ASP A 1 86 ? -4.864 17.735 3.796 1.00 88.06 86 ASP A C 1
ATOM 645 O O . ASP A 1 86 ? -5.267 17.361 4.897 1.00 88.06 86 ASP A O 1
ATOM 649 N N . ILE A 1 87 ? -3.803 18.531 3.656 1.00 88.06 87 ILE A N 1
ATOM 650 C CA . ILE A 1 87 ? -2.998 19.040 4.774 1.00 88.06 87 ILE A CA 1
ATOM 651 C C . ILE A 1 87 ? -3.593 20.293 5.435 1.00 88.06 87 ILE A C 1
ATOM 653 O O . ILE A 1 87 ? -3.032 20.793 6.407 1.00 88.06 87 ILE A O 1
ATOM 657 N N . SER A 1 88 ? -4.693 20.830 4.900 1.00 91.94 88 SER A N 1
ATOM 658 C CA . SER A 1 88 ? -5.393 21.996 5.451 1.00 91.94 88 SER A CA 1
ATOM 659 C C . SER A 1 88 ? -6.499 21.630 6.441 1.00 91.94 88 SER A C 1
ATOM 661 O O . SER A 1 88 ? -6.994 22.508 7.147 1.00 91.94 88 SER A O 1
ATOM 663 N N . LYS A 1 89 ? -6.887 20.351 6.499 1.00 85.00 89 LYS A N 1
ATOM 664 C CA . LYS A 1 89 ? -7.976 19.857 7.346 1.00 85.00 89 LYS A CA 1
ATOM 665 C C . LYS A 1 89 ? -7.465 19.402 8.702 1.00 85.00 89 LYS A C 1
ATOM 667 O O . LYS A 1 89 ? -6.465 18.692 8.802 1.00 85.00 89 LYS A O 1
ATOM 672 N N . ALA A 1 90 ? -8.189 19.767 9.750 1.00 83.44 90 ALA A N 1
ATOM 673 C CA . ALA A 1 90 ? -8.001 19.213 11.081 1.00 83.44 90 ALA A CA 1
ATOM 674 C C . ALA A 1 90 ? -8.872 17.963 11.270 1.00 83.44 90 ALA A C 1
ATOM 676 O O . ALA A 1 90 ? -9.896 17.794 10.614 1.00 83.44 90 ALA A O 1
ATOM 677 N N . ALA A 1 91 ? -8.513 17.103 12.228 1.00 76.25 91 ALA A N 1
ATOM 678 C CA . ALA A 1 91 ? -9.319 15.925 12.570 1.00 76.25 91 ALA A CA 1
ATOM 679 C C . ALA A 1 91 ? -10.775 16.287 12.936 1.00 76.25 91 ALA A C 1
ATOM 681 O O . ALA A 1 91 ? -11.697 15.530 12.644 1.00 76.25 91 ALA A O 1
ATOM 682 N N . SER A 1 92 ? -10.985 17.470 13.526 1.00 81.69 92 SER A N 1
ATOM 683 C CA . SER A 1 92 ? -12.308 18.011 13.856 1.00 81.69 92 SER A CA 1
ATOM 684 C C . SER A 1 92 ? -13.200 18.247 12.640 1.00 81.69 92 SER A C 1
ATOM 686 O O . SER A 1 92 ? -14.417 18.181 12.774 1.00 81.69 92 SER A O 1
ATOM 688 N N . ASP A 1 93 ? -12.624 18.489 11.462 1.00 82.75 93 ASP A N 1
ATOM 689 C CA . ASP A 1 93 ? -13.385 18.773 10.240 1.00 82.75 93 ASP A CA 1
ATOM 690 C C . ASP A 1 93 ? -14.099 17.527 9.698 1.00 82.75 93 ASP A C 1
ATOM 692 O O . ASP A 1 93 ? -14.981 17.633 8.848 1.00 82.75 93 ASP A O 1
ATOM 696 N N . PHE A 1 94 ? -13.722 16.349 10.199 1.00 78.94 94 PHE A N 1
ATOM 697 C CA . PHE A 1 94 ? -14.316 15.058 9.857 1.00 78.94 94 PHE A CA 1
ATOM 698 C C . PHE A 1 94 ? -15.249 14.529 10.955 1.00 78.94 94 PHE A C 1
ATOM 700 O O . PHE A 1 94 ? -15.810 13.444 10.811 1.00 78.94 94 PHE A O 1
ATOM 707 N N . ALA A 1 95 ? -15.413 15.260 12.063 1.00 78.31 95 ALA A N 1
ATOM 708 C CA . ALA A 1 95 ? -16.299 14.852 13.143 1.00 78.31 95 ALA A CA 1
ATOM 709 C C . ALA A 1 95 ? -17.767 15.056 12.744 1.00 78.31 95 ALA A C 1
ATOM 711 O O . ALA A 1 95 ? -18.156 16.116 12.252 1.00 78.31 95 ALA A O 1
ATOM 712 N N . THR A 1 96 ? -18.608 14.056 13.006 1.00 74.00 96 THR A N 1
ATOM 713 C CA . THR A 1 96 ? -20.058 14.190 12.852 1.00 74.00 96 THR A CA 1
ATOM 714 C C . THR A 1 96 ? -20.563 15.235 13.845 1.00 74.00 96 THR A C 1
ATOM 716 O O . THR A 1 96 ? -20.562 15.000 15.054 1.00 74.00 96 THR A O 1
ATOM 719 N N . VAL A 1 97 ? -20.990 16.401 13.356 1.00 65.25 97 VAL A N 1
ATOM 720 C CA . VAL A 1 97 ? -21.634 17.418 14.196 1.00 65.25 97 VAL A CA 1
ATOM 721 C C . VAL A 1 97 ? -23.010 16.893 14.586 1.00 65.25 97 VAL A C 1
ATOM 723 O O . VAL A 1 97 ? -23.951 16.933 13.798 1.00 65.25 97 VAL A O 1
ATOM 726 N N . ILE A 1 98 ? -23.129 16.374 15.804 1.00 69.25 98 ILE A N 1
ATOM 727 C CA . ILE A 1 98 ? -24.428 16.032 16.377 1.00 69.25 98 ILE A CA 1
ATOM 728 C C . ILE A 1 98 ? -24.996 17.325 16.964 1.00 69.25 98 ILE A C 1
ATOM 730 O O . ILE A 1 98 ? -24.574 17.774 18.029 1.00 69.25 98 ILE A O 1
ATOM 734 N N . THR A 1 99 ? -25.929 17.960 16.259 1.00 66.06 99 THR A N 1
ATOM 735 C CA . THR A 1 99 ? -26.756 19.023 16.841 1.00 66.06 99 THR A CA 1
ATOM 736 C C . THR A 1 99 ? -27.645 18.413 17.919 1.00 66.06 99 THR A C 1
ATOM 738 O O . THR A 1 99 ? -28.569 17.662 17.608 1.00 66.06 99 THR A O 1
ATOM 741 N N . VAL A 1 100 ? -27.356 18.719 19.184 1.00 66.06 100 VAL A N 1
ATOM 742 C CA . VAL A 1 100 ? -28.267 18.447 20.299 1.00 66.06 100 VAL A CA 1
ATOM 743 C C . VAL A 1 100 ? -29.233 19.622 20.374 1.00 66.06 100 VAL A C 1
ATOM 745 O O . VAL A 1 100 ? -28.836 20.725 20.745 1.00 66.06 100 VAL A O 1
ATOM 748 N N . ASP A 1 101 ? -30.482 19.396 19.973 1.00 67.12 101 ASP A N 1
ATOM 749 C CA . ASP A 1 101 ? -31.566 20.346 20.211 1.00 67.12 101 ASP A CA 1
ATOM 750 C C . ASP A 1 101 ? -32.013 20.185 21.670 1.00 67.12 101 ASP A C 1
ATOM 752 O O . ASP A 1 101 ? -32.756 19.262 22.015 1.00 67.12 101 ASP A O 1
ATOM 756 N N . ASP A 1 102 ? -31.466 21.018 22.558 1.00 69.06 102 ASP A N 1
ATOM 757 C CA . ASP A 1 102 ? -31.966 21.133 23.925 1.00 69.06 102 ASP A CA 1
ATOM 758 C C . ASP A 1 102 ? -33.335 21.815 23.866 1.00 69.06 102 ASP A C 1
ATOM 760 O O . ASP A 1 102 ? -33.439 23.040 23.804 1.00 69.06 102 ASP A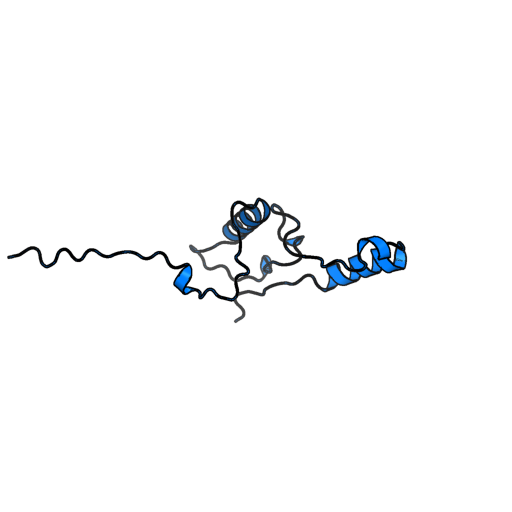 O 1
ATOM 764 N N . GLN A 1 103 ? -34.403 21.012 23.890 1.00 67.50 103 GLN A N 1
ATOM 765 C CA . GLN A 1 103 ? -35.777 21.524 23.917 1.00 67.50 103 GLN A CA 1
ATOM 766 C C . GLN A 1 103 ? -36.135 22.244 25.231 1.00 67.50 103 GLN A C 1
ATOM 768 O O . GLN A 1 103 ? -37.285 22.652 25.413 1.00 67.50 103 G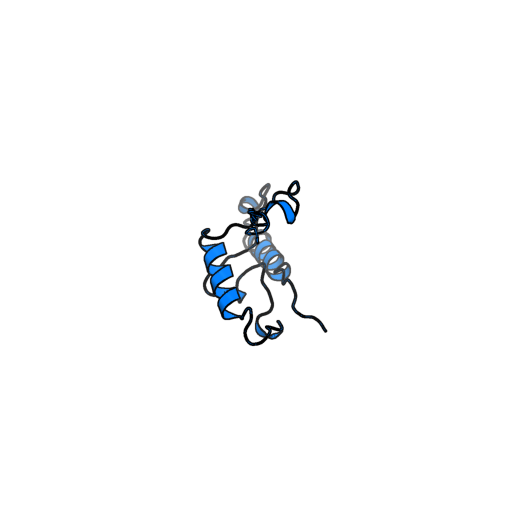LN A O 1
ATOM 773 N N . GLY A 1 104 ? -35.169 22.449 26.133 1.00 68.38 104 GLY A N 1
ATOM 774 C CA . GLY A 1 104 ? -35.379 23.065 27.428 1.00 68.38 104 GLY A CA 1
ATOM 775 C C . GLY A 1 104 ? -36.220 22.168 28.330 1.00 68.38 104 GLY A C 1
ATOM 776 O O . GLY A 1 104 ? -36.927 21.262 27.889 1.00 68.38 104 GLY A O 1
ATOM 777 N N . ALA A 1 105 ? -36.130 22.409 29.637 1.00 64.31 105 ALA A N 1
ATOM 778 C CA . ALA A 1 105 ? -36.883 21.658 30.631 1.00 64.31 105 ALA A CA 1
ATOM 779 C C . ALA A 1 105 ? -38.363 21.539 30.224 1.00 64.31 105 ALA A C 1
ATOM 781 O O . ALA A 1 105 ? -39.068 22.550 30.129 1.00 64.31 105 ALA A O 1
ATOM 782 N N . ILE A 1 106 ? -38.833 20.300 30.027 1.00 62.88 106 ILE A N 1
ATOM 783 C CA . ILE A 1 106 ? -40.259 19.979 30.083 1.00 62.88 106 ILE A CA 1
ATOM 784 C C . ILE A 1 106 ? -40.736 20.560 31.415 1.00 62.88 106 ILE A C 1
ATOM 786 O O . ILE A 1 106 ? -40.319 20.121 32.486 1.00 62.88 106 ILE A O 1
ATOM 790 N N . LYS A 1 107 ? -41.490 21.658 31.334 1.00 58.88 107 LYS A N 1
ATOM 791 C CA . LYS A 1 107 ? -41.956 22.407 32.498 1.00 58.88 107 LYS A CA 1
ATOM 792 C C . LYS A 1 107 ? -42.780 21.484 33.399 1.00 58.88 107 LYS A C 1
ATOM 794 O O . LYS A 1 107 ? -43.789 20.985 32.919 1.00 58.88 107 LYS A O 1
ATOM 799 N N . GLY A 1 108 ? -42.392 21.418 34.678 1.00 52.16 108 GLY A N 1
ATOM 800 C CA . GLY A 1 108 ? -43.278 21.229 35.841 1.00 52.16 108 GLY A CA 1
ATOM 801 C C . GLY A 1 108 ? -43.875 19.846 36.037 1.00 52.16 108 GLY A C 1
ATOM 802 O O . GLY A 1 108 ? -44.815 19.511 35.291 1.00 52.16 108 GLY A O 1
#

Sequence (108 aa):
MTVTSAMKGLYPATYDTLTDVILNGNWAAYAGKIATLGLVSGDDPTLNYVQIPMDSTQFEDGKFTQDDYKAMVAAMFSGELTVSNDISKAASDFATVITVDDQGAIKG

Radius of gyration: 21.33 Å; chains: 1; bounding box: 62×34×55 Å

Secondary structure (DSSP, 8-state):
------EE-HHHHHHHHHIIIIIS--HHHHTT-------S-SS-GGGSSEE--TTT--PPTTSS-HHHHHHHHHHHHHTSS-----TT--GGGGS-------------

pLDDT: mean 86.25, std 8.99, range [52.16, 95.88]

=== Feature glossary ===
Key to the feature types in this record:

— What the protein is —

Primary structure: the covalent order of the twenty standard amino acids along the backbone. Two proteins with the same sequence will (almost always) fold to the same structure; two with 30% identity often share a fold but not the details.

Database cross-references. InterPro integrates a dozen domain/family signature databases into unified entries with residue-range hits. GO terms attach function/process/location labels with evidence codes. CATH codes position the fold in a four-level structural taxonomy. Organism is the NCBI-taxonomy species name.

— Where its atoms are —

The mmCIF block holds the 3D Cartesian coordinates of each backbone atom (N, Cα, C, O) in ångströms. mmCIF is the PDB's canonical archive format — a tagged-loop text representation of the atomic model.

Six rendered views show the 3D structure from the faces of a cube — i.e. along ±x, ±y, ±z. Rendering representation is drawn randomly per protein from cartoon (secondary-structure ribbons), sticks (backbone bonds), or molecular surface; coloring is either N→C rainbow (blue at the N-terminus through red at the C-terminus) or one color per 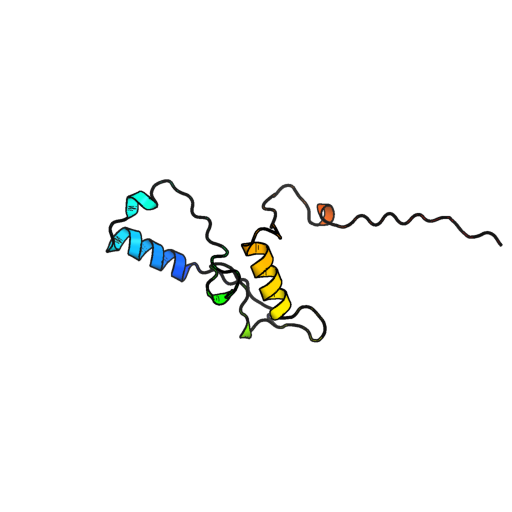chain.

— Local backbone conformation —

DSSP 8-state secondary structure assigns each residue one of H (α-helix), G (3₁₀-helix), I (π-helix), E (extended β-strand), B (isolated β-bridge), T (hydrogen-bonded turn), S (bend), or '-' (coil). The assignment is computed from backbone hydrogen-bond geometry via the Kabsch–Sander algorithm.

P-SEA three-state annotation labels each residue as helix, strand, or coil based purely on the geometry of the Cα trace. It serves as a fallback when the full backbone (and thus DSSP) is unavailable.

The φ/ψ torsion pair specifies the backbone conformation at each residue. φ rotates about the N–Cα bond, ψ about the Cα–C bond. Steric clashes forbid most of the (φ, ψ) plane — the allowed regions (α-helix basin, β-sheet basin, left-handed helix) are the Ramachandran-allowed regions.

— Global shape and packing —

The geometric summary reports three shape descriptors. Rg (radius of gyration) measures how spread out the Cα atoms are about their centre of mass; compact globular proteins have small Rg, elongated or unfolded ones large. Cα contacts (<8 Å, |i−j|>4) count long-range residue pairs in spatial proximity — high for tightly packed folds, near zero for rods or random coil. The bounding-box extents give the protein's footprint along x, y, z in Å.

Accessible surface area quantifies burial. A residue with SASA near zero is packed into the hydrophobic core; one with SASA >100 Å² sits on the surface. Computed here via the Shrake–Rupley numerical algorithm with a 1.4 Å probe.

Plot images: a contact map (which residues are close in 3D, as an N×N binary image), a Ramachandran scatter (backbone torsion angles, revealing secondary-structure composition at a glance), and — for AlphaFold structures — a PAE heatmap (pairwise prediction confidence).

— Structural neighborhood —

The Foldseek 3Di string encodes local tertiary geometry as a 20-letter alphabet — one character per residue — derived from the relative positions of nearby Cα atoms. Unlike the amino-acid sequence, 3Di is a direct function of the 3D structure, so two proteins with the same fold have similar 3Di strings even at low sequence identity.

Nearest PDB neighbors are the top structural matches found by Foldseek when searching this structure against the entire Protein Data Bank. Each hit reports a TM-score (0 to 1; >0.5 almost always implies the same fold) and an E-value. These are *structural* homologs — they may share no detectable sequence similarity.

— Confidence and disorder —

For AlphaFold models, the B-factor field carries pLDDT — the model's own estimate of local accuracy on a 0–100 scale. Regions with pLDDT<50 should be treated as essentially unmodeled; they often correspond to intrinsically disordered segments.

B-factor (Debye–Waller factor) reflects atomic displacement in the crystal lattice. It is an experimental observable (units Å²), not a prediction; low values mean the atom is pinned down, high values mean it moves or is heterogeneous across the crystal.

Predicted aligned error is AlphaFold's pairwise confidence. Unlike pLDDT (per-residue), PAE is per-residue-pair and captures whether two parts of the structure are correctly placed relative to each other. Units are ångströms of expected positional error.